Protein AF-A0A1B6MLM8-F1 (afdb_monomer)

Nearest PDB structures (foldseek):
  3aq0-assembly4_H  TM=8.963E-01  e=3.071E-05  Arabidopsis thaliana
  3aq0-assembly2_D  TM=8.899E-01  e=4.285E-05  Arabidopsis thaliana
  3aq0-assembly3_F  TM=8.901E-01  e=5.350E-05  Arabidopsis thaliana
  3apz-assembly2_B-3  TM=8.892E-01  e=5.656E-05  Arabidopsis thaliana
  3aq0-assembly1_A  TM=8.961E-01  e=7.062E-05  Arabidopsis thaliana

pLDDT: mean 89.51, std 13.47, range [43.91, 98.81]

Secondary structure (DSSP, 8-state):
-HHHHHHIIIIIHHHHHHHHHHHHHTT--HHHHHHHHHHHHHHHHHHHHHHHHHHHH--SSS--S-S-HHHHTT---HHHHHHTTT-TTHHHHHHTTT-STTHHHHHH-

InterPro domains:
  IPR000092 Polyprenyl synthetase-like [PF00348] (2-109)
  IPR008949 Isoprenoid synthase domain superfamily [G3DSA:1.10.600.10] (1-109)
  IPR008949 Isoprenoid synthase domain superfamily [SSF48576] (2-102)
  IPR033749 Polyprenyl synthetase, conserved site [PS00444] (43-55)

Solvent-accessible surface area (backbone atoms only — not comparable to full-atom values): 5962 Å² total; per-residue (Å²): 115,69,65,65,54,49,43,32,68,78,52,4,43,59,42,10,51,52,37,21,48,52,30,50,76,68,69,48,54,71,67,56,20,49,49,32,22,51,49,21,32,53,51,31,44,51,48,50,55,50,49,42,41,48,49,56,66,49,65,88,82,84,58,103,59,77,59,38,50,50,37,76,72,36,44,78,47,64,64,56,61,57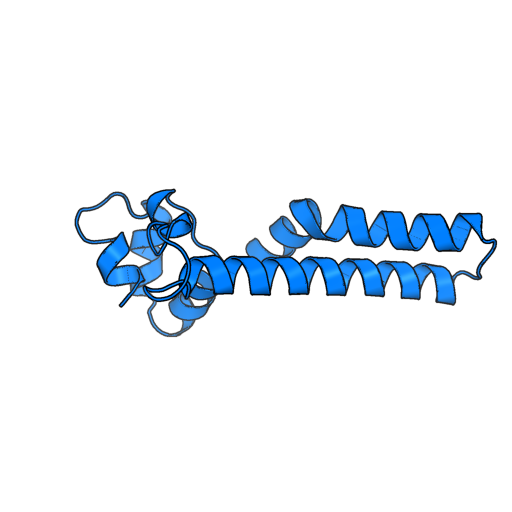,46,34,78,84,40,61,71,51,51,62,38,56,76,57,28,36,69,55,93,62,34,50,59,65,70,69,108

Sequence (109 aa):
AHYLDKTYKKTASLLANSSKAVAILGNADEETSESAFQYGRHLGLAFQLVDDLLDFVSSSDTMGKPTAADLKLGLATAPVLFATQDYPELNAMIVRRFQEQGDVERAFE

Organism: NCBI:txid36148

Mean predicted aligned error: 5.31 Å

Radius of gyration: 17.74 Å; Cα contacts (8 Å, |Δi|>4): 113; chains: 1; bounding box: 40×32×51 Å

Foldseek 3Di:
DVQLVCLQVVWQVVQLVVQLVVCVVVVHDPVNSNVSSVVSNVVSSVVQLVVLVCLAPVDDDDDPDDRNVCLVVLHDHDVLVVVCVVVVVLVVCSVVSVPDPCSSVVSSD

Structure (mmCIF, N/CA/C/O backbone):
data_AF-A0A1B6MLM8-F1
#
_entry.id   AF-A0A1B6MLM8-F1
#
loop_
_atom_site.group_PDB
_atom_site.id
_atom_site.type_symbol
_atom_site.label_atom_id
_atom_site.label_alt_id
_atom_site.label_comp_id
_atom_site.label_asym_id
_atom_site.label_entity_id
_atom_site.label_seq_id
_atom_site.pdbx_PDB_ins_code
_atom_site.Cartn_x
_atom_site.Cartn_y
_atom_site.Cartn_z
_atom_site.occupancy
_atom_site.B_iso_or_equiv
_atom_site.auth_seq_id
_atom_site.auth_comp_id
_atom_site.auth_asym_id
_atom_site.auth_atom_id
_atom_site.pdbx_PDB_model_num
ATOM 1 N N . ALA A 1 1 ? -6.633 8.886 -0.758 1.00 59.91 1 ALA A N 1
ATOM 2 C CA . ALA A 1 1 ? -5.394 9.213 -1.507 1.00 59.91 1 ALA A CA 1
ATOM 3 C C . ALA A 1 1 ? -4.109 8.922 -0.717 1.00 59.91 1 ALA A C 1
ATOM 5 O O . ALA A 1 1 ? -3.215 8.301 -1.274 1.00 59.91 1 ALA A O 1
ATOM 6 N N . HIS A 1 2 ? -4.004 9.313 0.563 1.00 84.62 2 HIS A N 1
ATOM 7 C CA . HIS A 1 2 ? -2.758 9.182 1.343 1.00 84.62 2 HIS A CA 1
ATOM 8 C C . HIS A 1 2 ? -2.230 7.739 1.496 1.00 84.62 2 HIS A C 1
ATOM 10 O O . HIS A 1 2 ? -1.028 7.522 1.380 1.00 84.62 2 HIS A O 1
ATOM 16 N N . TYR A 1 3 ? -3.112 6.752 1.697 1.00 90.38 3 TYR A N 1
ATOM 17 C CA . TYR A 1 3 ? -2.711 5.348 1.859 1.00 90.38 3 TYR A CA 1
ATOM 18 C C . TYR A 1 3 ? -1.969 4.799 0.631 1.00 90.38 3 TYR A C 1
ATOM 20 O O . TYR A 1 3 ? -0.827 4.378 0.762 1.00 90.38 3 TYR A O 1
ATOM 28 N N . LEU A 1 4 ? -2.555 4.885 -0.570 1.00 91.44 4 LEU A N 1
ATOM 29 C CA . LEU A 1 4 ? -1.924 4.357 -1.788 1.00 91.44 4 LEU A CA 1
ATOM 30 C C . LEU A 1 4 ? -0.603 5.063 -2.126 1.00 91.44 4 LEU A C 1
ATOM 32 O O . LEU A 1 4 ? 0.323 4.414 -2.604 1.00 91.44 4 LEU A O 1
ATOM 36 N N . ASP A 1 5 ? -0.487 6.367 -1.850 1.00 94.50 5 ASP A N 1
ATOM 37 C CA . ASP A 1 5 ? 0.772 7.103 -2.028 1.00 94.50 5 ASP A CA 1
ATOM 38 C C . ASP A 1 5 ? 1.857 6.621 -1.049 1.00 94.50 5 ASP A C 1
ATOM 40 O O . ASP A 1 5 ? 2.988 6.345 -1.456 1.00 94.50 5 ASP A O 1
ATOM 44 N N . LYS A 1 6 ? 1.506 6.439 0.231 1.00 94.19 6 LYS A N 1
ATOM 45 C CA . LYS A 1 6 ? 2.404 5.859 1.239 1.00 94.19 6 LYS A CA 1
ATOM 46 C C . LYS A 1 6 ? 2.813 4.435 0.860 1.00 94.19 6 LYS A C 1
ATOM 48 O O . LYS A 1 6 ? 4.000 4.123 0.914 1.00 94.19 6 LYS A O 1
ATOM 53 N N . THR A 1 7 ? 1.864 3.592 0.460 1.00 95.12 7 THR A N 1
ATOM 54 C CA . THR A 1 7 ? 2.103 2.202 0.049 1.00 95.12 7 THR A CA 1
ATOM 55 C C . THR A 1 7 ? 2.988 2.129 -1.189 1.00 95.12 7 THR A C 1
ATOM 57 O O . THR A 1 7 ? 3.923 1.329 -1.237 1.00 95.12 7 THR A O 1
ATOM 60 N N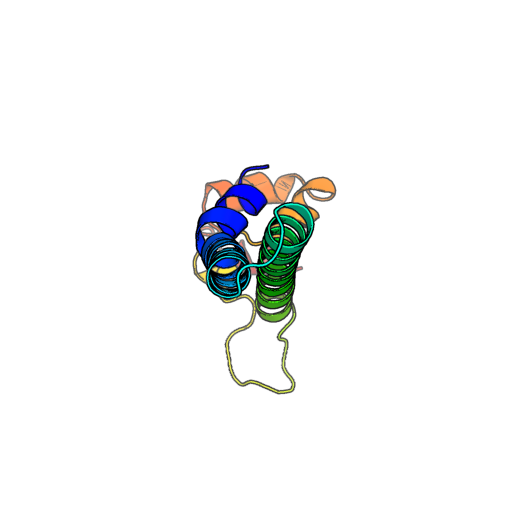 . TYR A 1 8 ? 2.779 3.019 -2.161 1.00 97.62 8 TYR A N 1
ATOM 61 C CA . TYR A 1 8 ? 3.688 3.141 -3.292 1.00 97.62 8 TYR A CA 1
ATOM 62 C C . TYR A 1 8 ? 5.098 3.499 -2.823 1.00 97.62 8 TYR A C 1
ATOM 64 O O . TYR A 1 8 ? 6.038 2.767 -3.104 1.00 97.62 8 TYR A O 1
ATOM 72 N N . LYS A 1 9 ? 5.263 4.586 -2.065 1.00 97.50 9 LYS A N 1
ATOM 73 C CA . LYS A 1 9 ? 6.591 5.059 -1.646 1.00 97.50 9 LYS A CA 1
ATOM 74 C C . LYS A 1 9 ? 7.334 4.045 -0.780 1.00 97.50 9 LYS A C 1
ATOM 76 O O . LYS A 1 9 ? 8.518 3.830 -1.015 1.00 97.50 9 LYS A O 1
ATOM 81 N N . LYS A 1 10 ? 6.654 3.435 0.193 1.00 96.69 10 LYS A N 1
ATOM 82 C CA . LYS A 1 10 ? 7.255 2.531 1.184 1.00 96.69 10 LYS A CA 1
ATOM 83 C C . LYS A 1 10 ? 7.498 1.120 0.638 1.00 96.69 10 LYS A C 1
ATOM 85 O O . LYS A 1 10 ? 8.499 0.518 1.008 1.00 96.69 10 LYS A O 1
ATOM 90 N N . THR A 1 11 ? 6.609 0.616 -0.219 1.00 96.38 11 THR A N 1
ATOM 91 C CA . THR A 1 11 ? 6.621 -0.790 -0.653 1.00 96.38 11 THR A CA 1
ATOM 92 C C . THR A 1 11 ? 6.825 -0.903 -2.163 1.00 96.38 11 THR A C 1
ATOM 94 O O . THR A 1 11 ? 7.839 -1.426 -2.619 1.00 96.38 11 THR A O 1
ATOM 97 N N . ALA A 1 12 ? 5.894 -0.387 -2.970 1.00 98.25 12 ALA A N 1
ATOM 98 C CA . ALA A 1 12 ? 5.880 -0.690 -4.404 1.00 98.25 12 ALA A CA 1
ATOM 99 C C . ALA A 1 12 ? 6.977 0.018 -5.220 1.00 98.25 12 ALA A C 1
ATOM 101 O O . ALA A 1 12 ? 7.340 -0.451 -6.297 1.00 98.25 12 ALA A O 1
ATOM 102 N N . SER A 1 13 ? 7.517 1.134 -4.727 1.00 98.50 13 SER A N 1
ATOM 103 C CA . SER A 1 13 ? 8.519 1.944 -5.424 1.00 98.50 13 SER A CA 1
ATOM 104 C C . SER A 1 13 ? 9.810 1.165 -5.661 1.00 98.50 13 SER A C 1
ATOM 106 O O . SER A 1 13 ? 10.381 1.266 -6.745 1.00 98.50 13 SER A O 1
ATOM 108 N N . LEU A 1 14 ? 10.241 0.347 -4.697 1.00 98.62 14 LEU A N 1
ATOM 109 C CA . LEU A 1 14 ? 11.424 -0.493 -4.844 1.00 98.62 14 LEU A CA 1
ATOM 110 C C . LEU A 1 14 ? 11.210 -1.517 -5.963 1.00 98.62 14 LEU A C 1
ATOM 112 O O . LEU A 1 14 ? 12.018 -1.586 -6.881 1.00 98.62 14 LEU A O 1
ATOM 116 N N . LEU A 1 15 ? 10.086 -2.241 -5.948 1.00 98.56 15 LEU A N 1
ATOM 117 C CA . LEU A 1 15 ? 9.767 -3.244 -6.968 1.00 98.56 15 LEU A CA 1
ATOM 118 C C . LEU A 1 15 ? 9.649 -2.616 -8.364 1.00 98.56 15 LEU A C 1
ATOM 120 O O . LEU A 1 15 ? 10.188 -3.157 -9.330 1.00 98.56 15 LEU A O 1
ATOM 124 N N . ALA A 1 16 ? 8.974 -1.469 -8.468 1.00 98.75 16 ALA A N 1
ATOM 125 C CA . ALA A 1 16 ? 8.805 -0.733 -9.717 1.00 98.75 16 ALA A CA 1
ATOM 126 C C . ALA A 1 16 ? 10.155 -0.295 -10.303 1.00 98.75 16 ALA A C 1
ATOM 128 O O . ALA A 1 16 ? 10.466 -0.587 -11.459 1.00 98.75 16 ALA A O 1
ATOM 129 N N . ASN A 1 17 ? 10.993 0.359 -9.493 1.00 98.75 17 ASN A N 1
ATOM 130 C CA . ASN A 1 17 ? 12.284 0.867 -9.951 1.00 98.75 17 ASN A CA 1
ATOM 131 C C . ASN A 1 17 ? 13.291 -0.258 -10.216 1.00 98.75 17 ASN A C 1
ATOM 133 O O . ASN A 1 17 ? 14.026 -0.173 -11.194 1.00 98.75 17 ASN A O 1
ATOM 137 N N . SER A 1 18 ? 13.306 -1.329 -9.417 1.00 98.75 18 SER A N 1
ATOM 138 C CA . SER A 1 18 ? 14.150 -2.501 -9.681 1.00 98.75 18 SER A CA 1
ATOM 139 C C . SER A 1 18 ? 13.762 -3.197 -10.986 1.00 98.75 18 SER A C 1
ATOM 141 O O . SER A 1 18 ? 14.641 -3.515 -11.784 1.00 98.75 18 SER A O 1
ATOM 143 N N . SER A 1 19 ? 12.462 -3.373 -11.247 1.00 98.62 19 SER A N 1
ATOM 144 C CA . SER A 1 19 ? 11.977 -3.974 -12.499 1.00 98.62 19 SER A CA 1
ATOM 145 C C . SER A 1 19 ? 12.368 -3.122 -13.713 1.00 98.62 19 SER A C 1
ATOM 147 O O . SER A 1 19 ? 12.889 -3.649 -14.695 1.00 98.62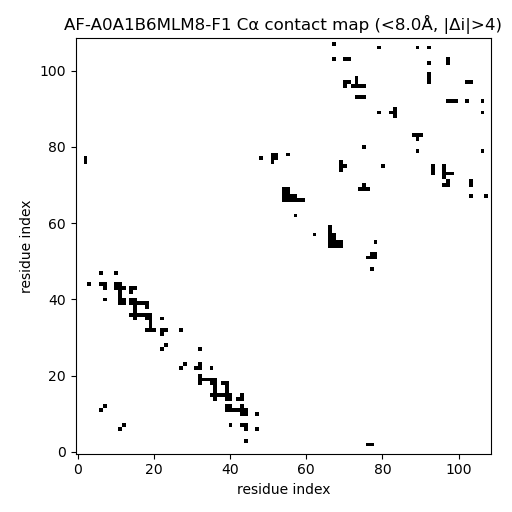 19 SER A O 1
ATOM 149 N N . LYS A 1 20 ? 12.213 -1.793 -13.614 1.00 98.81 20 LYS A N 1
ATOM 150 C CA . LYS A 1 20 ? 12.662 -0.845 -14.647 1.00 98.81 20 LYS A CA 1
ATOM 151 C C . LYS A 1 20 ? 14.177 -0.883 -14.852 1.00 98.81 20 LYS A C 1
ATOM 153 O O . LYS A 1 20 ? 14.642 -0.906 -15.986 1.00 98.81 20 LYS A O 1
ATOM 158 N N . ALA A 1 21 ? 14.953 -0.911 -13.768 1.00 98.75 21 ALA A N 1
ATOM 159 C CA . ALA A 1 21 ? 16.413 -0.930 -13.825 1.00 98.75 21 ALA A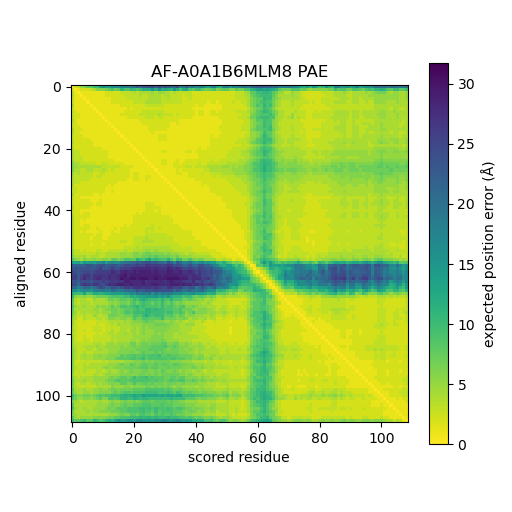 CA 1
ATOM 160 C C . ALA A 1 21 ? 16.941 -2.178 -14.544 1.00 98.75 21 ALA A C 1
ATOM 162 O O . ALA A 1 21 ? 17.859 -2.069 -15.352 1.00 98.75 21 ALA A O 1
ATOM 163 N N . VAL A 1 22 ? 16.339 -3.348 -14.304 1.00 98.56 22 VAL A N 1
ATOM 164 C CA . VAL A 1 22 ? 16.700 -4.588 -15.008 1.00 98.56 22 VAL A CA 1
ATOM 165 C C . VAL A 1 22 ? 16.402 -4.486 -16.505 1.00 98.56 22 VAL A C 1
ATOM 167 O O . VAL A 1 22 ? 17.248 -4.872 -17.307 1.00 98.56 22 VAL A O 1
ATOM 170 N N . ALA A 1 23 ? 15.252 -3.924 -16.894 1.00 98.56 23 ALA A N 1
ATOM 171 C CA . ALA A 1 23 ? 14.918 -3.713 -18.305 1.00 98.56 23 ALA A CA 1
ATOM 172 C C . ALA A 1 23 ? 15.925 -2.777 -19.002 1.00 98.56 23 ALA A C 1
ATOM 174 O O . ALA A 1 23 ? 16.435 -3.107 -20.073 1.00 98.56 23 ALA A O 1
ATOM 175 N N . ILE A 1 24 ? 16.292 -1.669 -18.347 1.00 98.62 24 ILE A N 1
ATOM 176 C CA . ILE A 1 24 ? 17.297 -0.720 -18.851 1.00 98.62 24 ILE A CA 1
ATOM 177 C C . ILE A 1 24 ? 18.668 -1.394 -18.999 1.00 98.62 24 ILE A C 1
ATOM 179 O O . ILE A 1 24 ? 19.304 -1.272 -20.042 1.00 98.62 24 ILE A O 1
ATOM 183 N N . LEU A 1 25 ? 19.126 -2.139 -17.986 1.00 98.62 25 LEU A N 1
ATOM 184 C CA . LEU A 1 25 ? 20.404 -2.866 -18.041 1.00 98.62 25 LEU A CA 1
ATOM 185 C C . LEU A 1 25 ? 20.412 -3.970 -19.110 1.00 98.62 25 LEU A C 1
ATOM 187 O O . LEU A 1 25 ? 21.473 -4.315 -19.627 1.00 98.62 25 LEU A O 1
ATOM 191 N N . GLY A 1 26 ? 19.239 -4.500 -19.457 1.00 98.38 26 GLY A N 1
ATOM 192 C CA . GLY A 1 26 ? 19.034 -5.432 -20.563 1.00 98.38 26 GLY A CA 1
ATOM 193 C C . GLY A 1 26 ? 18.969 -4.781 -21.947 1.00 98.38 26 GLY A C 1
ATOM 194 O O . GLY A 1 26 ? 18.754 -5.499 -22.920 1.00 98.38 26 GLY A O 1
ATOM 195 N N . ASN A 1 27 ? 19.153 -3.459 -22.055 1.00 98.25 27 ASN A N 1
ATOM 196 C CA . ASN A 1 27 ? 18.976 -2.674 -23.284 1.00 98.25 27 ASN A CA 1
ATOM 197 C C . ASN A 1 27 ? 17.574 -2.810 -23.910 1.00 98.25 27 ASN A C 1
ATOM 199 O O . ASN A 1 27 ? 17.436 -2.789 -25.134 1.00 98.25 27 ASN A O 1
ATOM 203 N N . ALA A 1 28 ? 16.536 -2.971 -23.085 1.00 98.50 28 ALA A N 1
ATOM 204 C CA . ALA A 1 28 ? 15.159 -2.911 -23.557 1.00 98.50 28 ALA A CA 1
ATOM 205 C C . ALA A 1 28 ? 14.797 -1.487 -24.016 1.00 98.50 28 ALA A C 1
ATOM 207 O O . ALA A 1 28 ? 15.402 -0.504 -23.578 1.00 98.50 28 ALA A O 1
ATOM 208 N N . ASP A 1 29 ? 13.789 -1.367 -24.879 1.00 98.56 29 ASP A N 1
ATOM 209 C CA . ASP A 1 29 ? 13.262 -0.065 -25.281 1.00 98.56 29 ASP A CA 1
ATOM 210 C C . ASP A 1 29 ? 12.513 0.642 -24.133 1.00 98.56 29 ASP A C 1
ATOM 212 O O . ASP A 1 29 ? 12.303 0.101 -23.037 1.00 98.56 29 ASP A O 1
ATOM 216 N N . GLU A 1 30 ? 12.149 1.904 -24.367 1.00 98.19 30 GLU A N 1
ATOM 217 C CA . GLU A 1 30 ? 11.460 2.734 -23.377 1.00 98.19 30 GLU A CA 1
ATOM 218 C C . GLU A 1 30 ? 10.087 2.160 -23.005 1.00 98.19 30 GLU 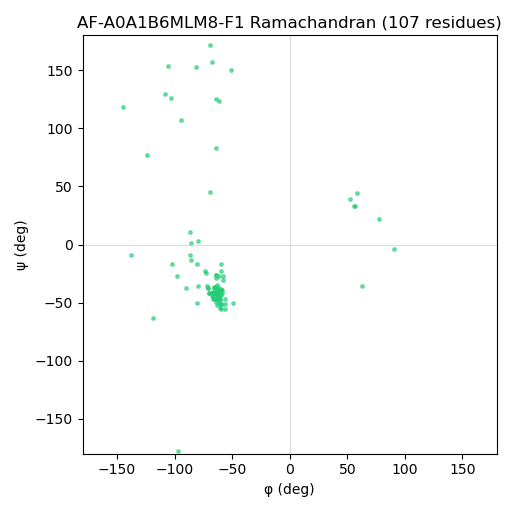A C 1
ATOM 220 O O . GLU A 1 30 ? 9.732 2.139 -21.825 1.00 98.19 30 GLU A O 1
ATOM 225 N N . GLU A 1 31 ? 9.350 1.632 -23.984 1.00 98.62 31 GLU A N 1
ATOM 226 C CA . GLU A 1 31 ? 8.030 1.030 -23.778 1.00 98.62 31 GLU A CA 1
ATOM 227 C C . GLU A 1 31 ? 8.107 -0.206 -22.871 1.00 98.62 31 GLU A C 1
ATOM 229 O O . GLU A 1 31 ? 7.347 -0.330 -21.904 1.00 98.62 31 GLU A O 1
ATOM 234 N N . THR A 1 32 ? 9.066 -1.097 -23.121 1.00 98.56 32 THR A N 1
ATOM 235 C CA . THR A 1 32 ? 9.299 -2.293 -22.305 1.00 98.56 32 THR A CA 1
ATOM 236 C C . THR A 1 32 ? 9.780 -1.911 -20.909 1.00 98.56 32 THR A C 1
ATOM 238 O O . THR A 1 32 ? 9.320 -2.473 -19.913 1.00 98.56 32 THR A O 1
ATOM 241 N N . SER A 1 33 ? 10.675 -0.927 -20.808 1.00 98.69 33 SER A N 1
ATOM 242 C CA . SER A 1 33 ? 11.181 -0.440 -19.522 1.00 98.69 33 SER A CA 1
ATOM 243 C C . SER A 1 33 ? 10.070 0.169 -18.666 1.00 98.69 33 SER A C 1
ATOM 245 O O . SER A 1 33 ? 10.001 -0.077 -17.459 1.00 98.69 33 SER A O 1
ATOM 247 N N . GLU A 1 34 ? 9.166 0.936 -19.273 1.00 98.69 34 GLU A N 1
ATOM 248 C CA . GLU A 1 34 ? 8.007 1.490 -18.578 1.00 98.69 34 GLU A CA 1
ATOM 249 C C . GLU A 1 34 ? 6.978 0.410 -18.226 1.00 98.69 34 GLU A C 1
ATOM 251 O O . GLU A 1 34 ? 6.442 0.406 -17.118 1.00 98.69 34 GLU A O 1
ATOM 256 N N . SER A 1 35 ? 6.771 -0.577 -19.095 1.00 98.75 35 SER A N 1
ATOM 257 C CA . SER A 1 35 ? 5.929 -1.737 -18.785 1.00 98.75 35 SER A CA 1
ATOM 258 C C . SER A 1 35 ? 6.464 -2.520 -17.580 1.00 98.75 35 SER A C 1
ATOM 260 O O . SER A 1 35 ? 5.696 -2.886 -16.689 1.00 98.75 35 SER A O 1
ATOM 262 N N . ALA A 1 36 ? 7.785 -2.709 -17.486 1.00 98.75 36 ALA A N 1
ATOM 263 C CA . ALA A 1 36 ? 8.430 -3.338 -16.333 1.00 98.75 36 ALA A CA 1
ATOM 264 C C . ALA A 1 36 ? 8.243 -2.515 -15.046 1.00 98.75 36 ALA A C 1
ATOM 266 O O . ALA A 1 36 ? 7.974 -3.074 -13.979 1.00 98.75 36 ALA A O 1
ATOM 267 N N . PHE A 1 37 ? 8.326 -1.185 -15.138 1.00 98.81 37 PHE A N 1
ATOM 268 C CA . PHE A 1 37 ? 8.019 -0.295 -14.020 1.00 98.81 37 PHE A CA 1
ATOM 269 C C . PHE A 1 37 ? 6.575 -0.454 -13.538 1.00 98.81 37 PHE A C 1
ATOM 271 O O . PHE A 1 37 ? 6.344 -0.653 -12.342 1.00 98.81 37 PHE A O 1
ATOM 278 N N . GLN A 1 38 ? 5.606 -0.393 -14.458 1.00 98.75 38 GLN A N 1
ATOM 279 C CA . GLN A 1 38 ? 4.190 -0.527 -14.116 1.00 98.75 38 GLN A CA 1
ATOM 280 C C . GLN A 1 38 ? 3.893 -1.911 -13.538 1.00 98.75 38 GLN A C 1
ATOM 282 O O . GLN A 1 38 ? 3.171 -2.002 -12.547 1.00 98.75 38 GLN A O 1
ATOM 287 N N . TYR A 1 39 ? 4.512 -2.971 -14.065 1.00 98.69 39 TYR A N 1
ATOM 288 C CA . TYR A 1 39 ? 4.422 -4.309 -13.486 1.00 98.69 39 TYR A CA 1
ATOM 289 C C . TYR A 1 39 ? 4.866 -4.321 -12.017 1.00 98.69 39 TYR A C 1
ATOM 291 O O . TYR A 1 39 ? 4.082 -4.690 -11.142 1.00 98.69 39 TYR A O 1
ATOM 299 N N . GLY A 1 40 ? 6.085 -3.853 -11.719 1.00 98.62 40 GLY A N 1
ATOM 300 C CA . GLY A 1 40 ? 6.598 -3.830 -10.346 1.00 98.62 40 GLY A CA 1
ATOM 301 C C . GLY A 1 40 ? 5.764 -2.943 -9.414 1.00 98.62 40 GLY A C 1
ATOM 302 O O . GLY A 1 40 ? 5.517 -3.305 -8.262 1.00 98.62 40 GLY A O 1
ATOM 303 N N . ARG A 1 41 ? 5.260 -1.813 -9.925 1.00 98.62 41 ARG A N 1
ATOM 304 C CA . ARG A 1 41 ? 4.361 -0.910 -9.196 1.00 98.62 41 ARG A CA 1
ATOM 305 C C . ARG A 1 41 ? 3.046 -1.594 -8.837 1.00 98.62 41 ARG A C 1
ATOM 307 O O . ARG A 1 41 ? 2.643 -1.558 -7.677 1.00 98.62 41 ARG A O 1
ATOM 314 N N . HIS A 1 42 ? 2.365 -2.194 -9.810 1.00 98.44 42 HIS A N 1
ATOM 315 C CA . HIS A 1 42 ? 1.081 -2.850 -9.580 1.00 98.44 42 HIS A CA 1
ATOM 316 C C . HIS A 1 42 ? 1.229 -4.077 -8.687 1.00 98.44 42 HIS A C 1
ATOM 318 O O . HIS A 1 42 ? 0.434 -4.240 -7.764 1.00 98.44 42 HIS A O 1
ATOM 324 N N . LEU A 1 43 ? 2.280 -4.874 -8.893 1.00 98.38 43 LEU A N 1
ATOM 325 C CA . LEU A 1 43 ? 2.580 -6.022 -8.046 1.00 98.38 43 LEU A CA 1
ATOM 326 C C . LEU A 1 43 ? 2.815 -5.603 -6.591 1.00 98.38 43 LEU A C 1
ATOM 328 O O . LEU A 1 43 ? 2.215 -6.179 -5.691 1.00 98.38 43 LEU A O 1
ATOM 332 N N . GLY A 1 44 ? 3.636 -4.577 -6.346 1.00 98.06 44 GLY A N 1
ATOM 333 C CA . GLY A 1 44 ? 3.915 -4.110 -4.986 1.00 98.06 44 GLY A CA 1
ATOM 334 C C . GLY A 1 44 ? 2.698 -3.503 -4.281 1.00 98.06 44 GLY A C 1
ATOM 335 O O . GLY A 1 44 ? 2.519 -3.704 -3.082 1.00 98.06 44 GLY A O 1
ATOM 336 N N . LEU A 1 45 ? 1.838 -2.786 -5.015 1.00 97.50 45 LEU A N 1
ATOM 337 C CA . LEU A 1 45 ? 0.579 -2.270 -4.469 1.00 97.50 45 LEU A CA 1
ATOM 338 C C . LEU A 1 45 ? -0.391 -3.408 -4.129 1.00 97.50 45 LEU A C 1
ATOM 340 O O . LEU A 1 45 ? -0.954 -3.417 -3.038 1.00 97.50 45 LEU A O 1
ATOM 344 N N . ALA A 1 46 ? -0.570 -4.364 -5.044 1.00 97.19 46 ALA A N 1
ATOM 345 C CA . ALA A 1 46 ? -1.434 -5.522 -4.831 1.00 97.19 46 ALA A CA 1
ATOM 346 C C . ALA A 1 46 ? -0.942 -6.379 -3.658 1.00 97.19 46 ALA A C 1
ATOM 348 O O . ALA A 1 46 ? -1.745 -6.780 -2.823 1.00 97.19 46 ALA A O 1
ATOM 349 N N . PHE A 1 47 ? 0.372 -6.592 -3.556 1.00 96.25 47 PHE A N 1
ATOM 350 C CA . PHE A 1 47 ? 0.987 -7.317 -2.449 1.00 96.25 47 PHE A CA 1
ATOM 351 C C . PHE A 1 47 ? 0.636 -6.691 -1.096 1.00 96.25 47 PHE A C 1
ATOM 353 O O . PHE A 1 47 ? 0.135 -7.397 -0.231 1.00 96.25 47 PHE A O 1
ATOM 360 N N . GLN A 1 48 ? 0.818 -5.375 -0.928 1.00 95.88 48 GLN A N 1
ATOM 361 C CA . GLN A 1 48 ? 0.491 -4.724 0.346 1.00 95.88 48 GLN A CA 1
ATOM 362 C C . GLN A 1 48 ? -1.010 -4.763 0.658 1.00 95.88 48 GLN A C 1
ATOM 364 O O . GLN A 1 48 ? -1.385 -4.933 1.807 1.00 95.88 48 GLN A O 1
ATOM 369 N N . LEU A 1 49 ? -1.881 -4.624 -0.347 1.00 94.12 49 LEU A N 1
ATOM 370 C CA . LEU A 1 49 ? -3.326 -4.735 -0.126 1.00 94.12 49 LEU A CA 1
ATOM 371 C C . LEU A 1 49 ? -3.724 -6.130 0.371 1.00 94.12 49 LEU A C 1
ATOM 373 O O . LEU A 1 49 ? -4.594 -6.247 1.228 1.00 94.12 49 LEU A O 1
ATOM 377 N N . VAL A 1 50 ? -3.095 -7.179 -0.168 1.00 93.12 50 VAL A N 1
ATOM 378 C CA . VAL A 1 50 ? -3.315 -8.559 0.282 1.00 93.12 50 VAL A CA 1
ATOM 379 C C . VAL A 1 50 ? -2.730 -8.780 1.676 1.00 93.12 50 VAL A C 1
ATOM 381 O O . VAL A 1 50 ? -3.390 -9.406 2.493 1.00 93.12 50 VAL A O 1
ATOM 384 N N . ASP A 1 51 ? -1.542 -8.251 1.964 1.00 91.19 51 ASP A N 1
ATOM 385 C CA . ASP A 1 51 ? -0.895 -8.305 3.285 1.00 91.19 51 ASP A CA 1
ATOM 386 C C . ASP A 1 51 ? -1.777 -7.655 4.365 1.00 91.19 51 ASP A C 1
ATOM 388 O O . ASP A 1 51 ? -2.148 -8.310 5.335 1.00 91.19 51 ASP A O 1
ATOM 392 N N . ASP A 1 52 ? -2.249 -6.429 4.116 1.00 91.56 52 ASP A N 1
ATOM 393 C CA . ASP A 1 52 ? -3.186 -5.713 4.990 1.00 91.56 52 ASP A CA 1
ATOM 394 C C . ASP A 1 52 ? -4.500 -6.492 5.191 1.00 91.56 52 ASP A C 1
ATOM 396 O O . ASP A 1 52 ? -5.070 -6.503 6.284 1.00 91.56 52 ASP A O 1
ATOM 400 N N . LEU A 1 53 ? -5.012 -7.135 4.132 1.00 88.75 53 LEU A N 1
ATOM 401 C CA . LEU A 1 53 ? -6.206 -7.972 4.226 1.00 88.75 53 LEU A CA 1
ATOM 402 C C . LEU A 1 53 ? -5.941 -9.200 5.096 1.00 88.75 53 LEU A C 1
ATOM 404 O O . LEU A 1 53 ? -6.760 -9.500 5.956 1.00 88.75 53 LEU A O 1
ATOM 408 N N . LEU A 1 54 ? -4.828 -9.904 4.884 1.00 87.38 54 LEU A N 1
ATOM 409 C CA . LEU A 1 54 ? -4.456 -11.095 5.649 1.00 87.38 54 LEU A CA 1
ATOM 410 C C . LEU A 1 54 ? -4.234 -10.766 7.128 1.00 87.38 54 LEU A C 1
ATOM 412 O O . LEU A 1 54 ? -4.704 -11.515 7.984 1.00 87.38 54 LEU A O 1
ATOM 416 N N . ASP A 1 55 ? -3.612 -9.634 7.445 1.00 84.81 55 ASP A N 1
ATOM 417 C CA . ASP A 1 55 ? -3.452 -9.163 8.825 1.00 84.81 55 ASP A CA 1
ATOM 418 C C . ASP A 1 55 ? -4.798 -8.835 9.493 1.00 84.81 55 ASP A C 1
ATOM 420 O O . ASP A 1 55 ? -4.954 -9.011 10.707 1.00 84.81 55 ASP A O 1
ATOM 424 N N . PHE A 1 56 ? -5.800 -8.432 8.707 1.00 83.56 56 PHE A N 1
ATOM 425 C CA . PHE A 1 56 ? -7.157 -8.196 9.192 1.00 83.56 56 PHE A CA 1
ATOM 426 C C . PHE A 1 56 ? -7.967 -9.493 9.344 1.00 83.56 56 PHE A C 1
ATOM 428 O O . PHE A 1 56 ? -8.541 -9.735 10.401 1.00 83.56 56 PHE A O 1
ATOM 435 N N . VAL A 1 57 ? -8.008 -10.356 8.321 1.00 78.88 57 VAL A N 1
ATOM 436 C CA . VAL A 1 57 ? -8.883 -11.547 8.298 1.00 78.88 57 VAL A CA 1
ATOM 437 C C . VAL A 1 57 ? -8.285 -12.781 8.960 1.00 78.88 57 VAL A C 1
ATOM 439 O O . VAL A 1 57 ? -9.003 -13.772 9.111 1.00 78.88 57 VAL A O 1
ATOM 442 N N . SER A 1 58 ? -6.998 -12.768 9.325 1.00 63.03 58 SER A N 1
ATOM 443 C CA . SER A 1 58 ? -6.321 -13.916 9.942 1.00 63.03 58 SER A CA 1
ATOM 444 C C . SER A 1 58 ? -6.922 -14.253 11.309 1.00 63.03 58 SER A C 1
ATOM 446 O O . SER A 1 58 ? -6.430 -13.868 12.363 1.00 63.03 58 SER A O 1
ATOM 448 N N . SER A 1 59 ? -8.012 -15.015 11.272 1.00 51.44 59 SER A N 1
ATOM 449 C CA . SER A 1 59 ? -8.761 -15.524 12.406 1.00 51.44 59 SER A CA 1
ATOM 450 C C . SER A 1 59 ? -8.551 -17.035 12.552 1.00 51.44 59 SER A C 1
ATOM 452 O O . SER A 1 59 ? -8.651 -17.823 11.612 1.00 51.44 59 SER A O 1
ATOM 454 N N . SER A 1 60 ? -8.197 -17.389 13.786 1.00 51.31 60 SER A N 1
ATOM 455 C CA . SER A 1 60 ? -8.432 -18.641 14.518 1.00 51.31 60 SER A CA 1
ATOM 456 C C . SER A 1 60 ? -7.871 -19.993 14.05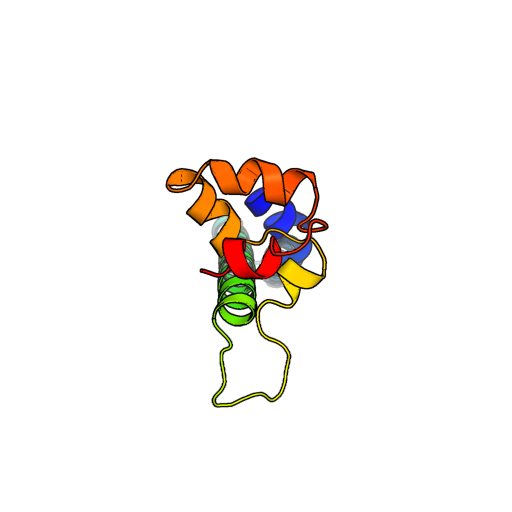4 1.00 51.31 60 SER A C 1
ATOM 458 O O . SER A 1 60 ? -7.483 -20.742 14.946 1.00 51.31 60 SER A O 1
ATOM 460 N N . ASP A 1 61 ? -7.752 -20.336 12.767 1.00 49.88 61 ASP A N 1
ATOM 461 C CA . ASP A 1 61 ? -7.547 -21.765 12.413 1.00 49.88 61 ASP A CA 1
ATOM 462 C C . ASP A 1 61 ? -6.114 -22.193 12.051 1.00 49.88 61 ASP A C 1
ATOM 464 O O . ASP A 1 61 ? -5.806 -23.384 12.106 1.00 49.88 61 ASP A O 1
ATOM 468 N N . THR A 1 62 ? -5.195 -21.272 11.729 1.00 49.03 62 THR A N 1
ATOM 469 C CA . THR A 1 62 ? -3.886 -21.690 11.163 1.00 49.03 62 THR A CA 1
ATOM 470 C C . THR A 1 62 ? -2.639 -20.971 11.673 1.00 49.03 62 THR A C 1
ATOM 472 O O . THR A 1 62 ? -1.529 -21.426 11.406 1.00 49.03 62 THR A O 1
ATOM 475 N N . MET A 1 63 ? -2.761 -19.891 12.445 1.00 45.31 63 MET A N 1
ATOM 476 C CA . MET A 1 63 ? -1.604 -19.212 13.034 1.00 45.31 63 MET A CA 1
ATOM 477 C C . MET A 1 63 ? -1.968 -18.677 14.414 1.00 45.31 63 MET A C 1
ATOM 479 O O . MET A 1 6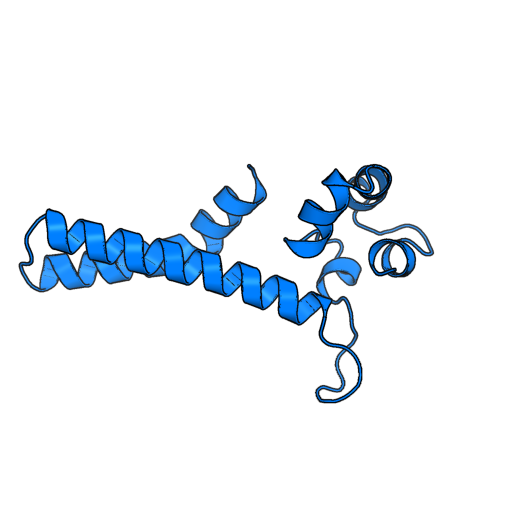3 ? -2.840 -17.828 14.533 1.00 45.31 63 MET A O 1
ATOM 483 N N . GLY A 1 64 ? -1.288 -19.144 15.463 1.00 43.91 64 GLY A N 1
ATOM 484 C CA . GLY A 1 64 ? -1.473 -18.698 16.851 1.00 43.91 64 GLY A CA 1
ATOM 485 C C . GLY A 1 64 ? -0.995 -17.265 17.131 1.00 43.91 64 GLY A C 1
ATOM 486 O O . GLY A 1 64 ? -0.291 -17.040 18.112 1.00 43.91 64 GLY A O 1
ATOM 487 N N . LYS A 1 65 ? -1.323 -16.304 16.259 1.00 46.25 65 LYS A N 1
ATOM 488 C CA . LYS A 1 65 ? -1.037 -14.875 16.424 1.00 46.25 65 LYS A CA 1
ATOM 489 C C . LYS A 1 65 ? -2.315 -14.104 16.778 1.00 46.25 65 LYS A C 1
ATOM 491 O O . LYS A 1 65 ? -3.407 -14.538 16.422 1.00 46.25 65 LYS A O 1
ATOM 496 N N . PRO A 1 66 ? -2.200 -12.959 17.471 1.00 54.25 66 PRO A N 1
ATOM 497 C CA . PRO A 1 66 ? -3.350 -12.117 17.765 1.00 54.25 66 PRO A CA 1
ATOM 498 C C . PRO A 1 66 ? -3.940 -11.561 16.462 1.00 54.25 66 PRO A C 1
ATOM 500 O O . PRO A 1 66 ? -3.227 -10.895 15.715 1.00 54.25 66 PRO A O 1
ATOM 503 N N . THR A 1 67 ? -5.236 -11.777 16.239 1.00 65.31 67 THR A N 1
ATOM 504 C CA . THR A 1 67 ? -6.049 -11.080 15.227 1.00 65.31 67 THR A CA 1
ATOM 505 C C . THR A 1 67 ? -5.891 -9.562 15.341 1.00 65.31 67 THR A C 1
ATOM 507 O O . THR A 1 67 ? -5.679 -9.044 16.450 1.00 65.31 67 THR A O 1
ATOM 510 N N . ALA A 1 68 ? -6.033 -8.854 14.215 1.00 72.25 68 ALA A N 1
ATOM 511 C CA . ALA A 1 68 ? -6.059 -7.392 14.162 1.00 72.25 68 ALA A CA 1
ATOM 512 C C . ALA A 1 68 ? -4.793 -6.725 14.743 1.00 72.25 68 ALA A C 1
ATOM 514 O O . ALA A 1 68 ? -4.866 -5.772 15.525 1.00 72.25 68 ALA A O 1
ATOM 515 N N . ALA A 1 69 ? -3.615 -7.248 14.390 1.00 81.06 69 ALA A N 1
ATOM 516 C CA . ALA A 1 69 ? -2.335 -6.739 14.882 1.00 81.06 69 ALA A CA 1
ATOM 517 C C . ALA A 1 69 ? -2.125 -5.254 14.536 1.00 81.06 69 ALA A C 1
ATOM 519 O O . ALA A 1 69 ? -1.720 -4.479 15.403 1.00 81.06 69 ALA A O 1
ATOM 520 N N . ASP A 1 70 ? -2.476 -4.841 13.317 1.00 87.88 70 ASP A N 1
ATOM 521 C CA . ASP A 1 70 ? -2.388 -3.442 12.887 1.00 87.88 70 ASP A CA 1
ATOM 522 C C . ASP A 1 70 ? -3.264 -2.510 13.724 1.00 87.88 70 ASP A C 1
ATOM 524 O O . ASP A 1 70 ? -2.785 -1.477 14.197 1.00 87.88 70 ASP A O 1
ATOM 528 N N . LEU A 1 71 ? -4.516 -2.899 13.988 1.00 87.50 71 LEU A N 1
ATOM 529 C CA . LEU A 1 71 ? -5.420 -2.119 14.835 1.00 87.50 71 LEU A CA 1
ATOM 530 C C . LEU A 1 71 ? -4.848 -1.949 16.247 1.00 87.50 71 LEU A C 1
ATOM 532 O O . LEU A 1 71 ? -4.828 -0.837 16.772 1.00 87.50 71 LEU A O 1
ATOM 536 N N . LYS A 1 72 ? -4.287 -3.016 16.831 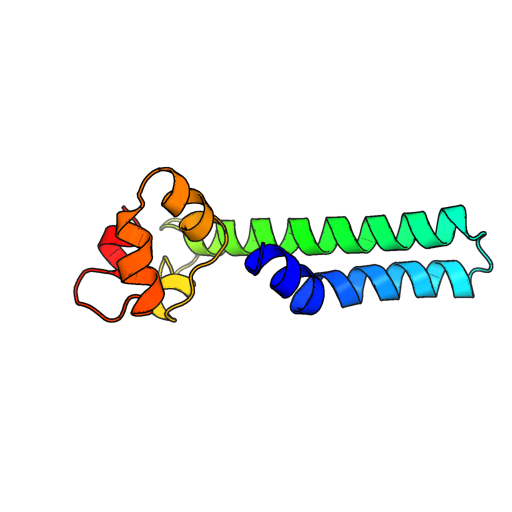1.00 86.19 72 LYS A N 1
ATOM 537 C CA . LYS A 1 72 ? -3.617 -2.975 18.148 1.00 86.19 72 LYS A CA 1
ATOM 538 C C . LYS A 1 72 ? -2.371 -2.086 18.167 1.00 86.19 72 LYS A C 1
ATOM 540 O O . LYS A 1 72 ? -2.006 -1.569 19.220 1.00 86.19 72 LYS A O 1
ATOM 545 N N . LEU A 1 73 ? -1.719 -1.897 17.021 1.00 88.06 73 LEU A N 1
ATOM 546 C CA . LEU A 1 73 ? -0.599 -0.968 16.843 1.00 88.06 73 LEU A CA 1
A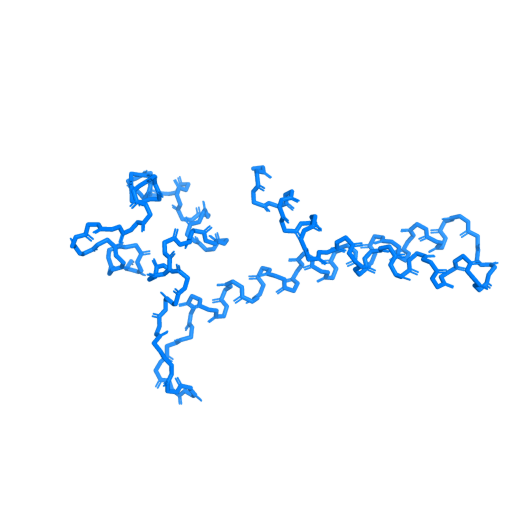TOM 547 C C . LEU A 1 73 ? -1.055 0.465 16.515 1.00 88.06 73 LEU A C 1
ATOM 549 O O . LEU A 1 73 ? -0.217 1.352 16.324 1.00 88.06 73 LEU A O 1
ATOM 553 N N . GLY A 1 74 ? -2.365 0.713 16.459 1.00 88.69 74 GLY A N 1
ATOM 554 C CA . GLY A 1 74 ? -2.933 2.016 16.141 1.00 88.69 74 GLY A CA 1
ATOM 555 C C . GLY A 1 74 ? -2.892 2.356 14.650 1.00 88.69 74 GLY A C 1
ATOM 556 O O . GLY A 1 74 ? -2.883 3.535 14.285 1.00 88.69 74 GLY A O 1
ATOM 557 N N . LEU A 1 75 ? -2.795 1.344 13.784 1.00 89.25 75 LEU A N 1
ATOM 558 C CA . LEU A 1 75 ? -2.672 1.491 12.340 1.00 89.25 75 LEU A CA 1
ATOM 559 C C . LEU A 1 75 ? -4.006 1.191 11.655 1.00 89.25 75 LEU A C 1
ATOM 561 O O . LEU A 1 75 ? -4.586 0.124 11.815 1.00 89.25 75 LEU A O 1
ATOM 565 N N . ALA A 1 76 ? -4.465 2.141 10.843 1.00 91.31 76 ALA A N 1
ATOM 566 C CA . ALA A 1 76 ? -5.571 1.936 9.917 1.00 91.31 76 ALA A CA 1
ATOM 567 C C . ALA A 1 76 ? -5.011 1.558 8.540 1.00 91.31 76 ALA A C 1
ATOM 569 O O . ALA A 1 76 ? -4.424 2.397 7.846 1.00 91.31 76 ALA A O 1
ATOM 570 N N . THR A 1 77 ? -5.160 0.288 8.176 1.00 92.44 77 THR A N 1
ATOM 571 C CA . THR A 1 77 ? -4.764 -0.281 6.882 1.00 92.44 77 THR A CA 1
ATOM 572 C C . THR A 1 77 ? -5.947 -0.357 5.920 1.00 92.44 77 THR A C 1
ATOM 574 O O . THR A 1 77 ? -7.031 0.151 6.224 1.00 92.44 77 THR A O 1
ATOM 577 N N . ALA A 1 78 ? -5.738 -0.908 4.719 1.00 92.31 78 ALA A N 1
ATOM 578 C CA . ALA A 1 78 ? -6.732 -0.853 3.648 1.00 92.31 78 ALA A CA 1
ATOM 579 C C . ALA A 1 78 ? -8.156 -1.267 4.077 1.00 92.31 78 ALA A C 1
ATOM 581 O O . ALA A 1 78 ? -9.056 -0.459 3.840 1.00 92.31 78 ALA A O 1
ATOM 582 N N . PRO A 1 79 ? -8.396 -2.417 4.745 1.00 91.69 79 PRO A N 1
ATOM 583 C CA . PRO A 1 79 ? -9.755 -2.844 5.096 1.00 91.69 79 PRO A CA 1
ATOM 584 C C . PRO A 1 79 ? -10.514 -1.796 5.920 1.00 91.69 79 PRO A C 1
ATOM 586 O O . PRO A 1 79 ? -11.622 -1.402 5.567 1.00 91.69 79 PRO A O 1
ATOM 589 N N . VAL A 1 80 ? -9.863 -1.256 6.950 1.00 92.56 80 VAL A N 1
ATOM 590 C CA . VAL A 1 80 ? -10.440 -0.255 7.858 1.00 92.56 80 VAL A CA 1
ATOM 591 C C . VAL A 1 80 ? -10.671 1.076 7.142 1.00 92.56 80 VAL A C 1
ATOM 593 O O . VAL A 1 80 ? -11.707 1.716 7.311 1.00 92.56 80 VAL A O 1
ATOM 596 N N . LEU A 1 81 ? -9.722 1.498 6.301 1.00 93.00 81 LEU A N 1
ATOM 597 C CA . LEU A 1 81 ? -9.849 2.728 5.518 1.00 93.00 81 LEU A CA 1
ATOM 598 C C . LEU A 1 81 ? -10.990 2.649 4.499 1.00 93.00 81 LEU A C 1
ATOM 600 O O . LEU A 1 81 ? -11.669 3.652 4.284 1.00 93.00 81 LEU A O 1
ATOM 604 N N . PHE A 1 82 ? -11.218 1.489 3.883 1.00 91.94 82 PHE A N 1
ATOM 605 C CA . PHE A 1 82 ? -12.369 1.287 3.005 1.00 91.94 82 PHE A CA 1
ATOM 606 C C . PHE A 1 82 ? -13.681 1.243 3.792 1.00 91.94 82 PHE A C 1
ATOM 608 O O . PHE A 1 82 ? -14.626 1.914 3.385 1.00 91.94 82 PHE A O 1
ATOM 615 N N . ALA A 1 83 ? -13.713 0.577 4.949 1.00 92.56 83 ALA A N 1
ATOM 616 C CA . ALA A 1 83 ? -14.894 0.523 5.812 1.00 92.56 83 ALA A CA 1
ATOM 617 C C . ALA A 1 83 ? -15.381 1.917 6.250 1.00 92.56 83 ALA A C 1
ATOM 619 O O . ALA A 1 83 ? -16.580 2.129 6.383 1.00 92.56 83 ALA A O 1
ATOM 620 N N . THR A 1 84 ? -14.490 2.910 6.386 1.00 93.38 84 THR A N 1
ATOM 621 C CA . THR A 1 84 ? -14.895 4.294 6.724 1.00 93.38 84 THR A CA 1
ATOM 622 C C . THR A 1 84 ? -15.848 4.956 5.726 1.00 93.38 84 THR A C 1
ATOM 624 O O . THR A 1 84 ? -16.450 5.979 6.056 1.00 93.38 84 THR A O 1
ATOM 627 N N . GLN A 1 85 ? -15.968 4.412 4.510 1.00 92.19 85 GLN A N 1
ATOM 628 C CA . GLN A 1 85 ? -16.898 4.910 3.495 1.00 92.19 85 GLN A CA 1
ATOM 629 C C . GLN A 1 85 ? -18.350 4.588 3.859 1.00 92.19 85 GLN A C 1
ATOM 631 O O . GLN A 1 85 ? -19.224 5.420 3.627 1.00 92.19 85 GLN A O 1
ATOM 636 N N . ASP A 1 86 ? -18.574 3.429 4.480 1.00 95.19 86 ASP A N 1
ATOM 637 C CA . ASP A 1 86 ? -19.889 2.965 4.926 1.00 95.19 86 ASP A CA 1
ATOM 638 C C . ASP A 1 86 ? -20.122 3.242 6.424 1.00 95.19 86 ASP A C 1
ATOM 640 O O . ASP A 1 86 ? -21.258 3.474 6.837 1.00 95.19 86 ASP A O 1
ATOM 644 N N . TYR A 1 87 ? -19.043 3.305 7.217 1.00 94.81 87 TYR A N 1
ATOM 645 C CA . TYR A 1 87 ? -19.046 3.510 8.674 1.00 94.81 87 TYR A CA 1
ATOM 646 C C . TYR A 1 87 ? -18.186 4.725 9.083 1.00 94.81 87 TYR A C 1
ATOM 648 O O . TYR A 1 87 ? -17.046 4.577 9.548 1.00 94.81 87 TYR A O 1
ATOM 656 N N . PRO A 1 88 ? -18.678 5.967 8.905 1.00 93.94 88 PRO A N 1
ATOM 657 C CA . PRO A 1 88 ? -17.911 7.181 9.185 1.00 93.94 88 PRO A CA 1
ATOM 658 C C . PRO A 1 88 ? -17.443 7.329 10.639 1.00 93.94 88 PRO A C 1
ATOM 660 O O . PRO A 1 88 ? -16.462 8.034 10.887 1.00 93.94 88 PRO A O 1
ATOM 663 N N . GLU A 1 89 ? -18.099 6.676 11.599 1.00 91.88 89 GLU A N 1
ATOM 664 C CA . GLU A 1 89 ? -17.715 6.639 13.014 1.00 91.88 89 GLU A CA 1
ATOM 665 C C . GLU A 1 89 ? -16.300 6.090 13.241 1.00 91.88 89 GLU A C 1
ATOM 667 O O . GLU A 1 89 ? -15.625 6.506 14.187 1.00 91.88 89 GLU A O 1
ATOM 672 N N . LEU A 1 90 ? -15.804 5.241 12.333 1.00 94.06 90 LEU A N 1
ATOM 673 C CA . LEU A 1 90 ? -14.440 4.716 12.365 1.00 94.06 90 LEU A CA 1
ATOM 674 C C . LEU A 1 90 ? -13.393 5.832 12.260 1.00 94.06 90 LEU A C 1
ATOM 676 O O . LEU A 1 90 ? -12.298 5.699 12.803 1.00 94.06 90 LEU A O 1
ATOM 680 N N . ASN A 1 91 ? -13.713 6.972 11.634 1.00 93.69 91 ASN A N 1
ATOM 681 C CA . ASN A 1 91 ? -12.778 8.096 11.531 1.00 93.69 91 ASN A CA 1
ATOM 682 C C . ASN A 1 91 ? -12.344 8.616 12.908 1.00 93.69 91 ASN A C 1
ATOM 684 O O . ASN A 1 91 ? -11.172 8.949 13.093 1.00 93.69 91 ASN A O 1
ATOM 688 N N . ALA A 1 92 ? -13.256 8.656 13.885 1.00 94.38 92 ALA A N 1
ATOM 689 C CA . ALA A 1 92 ? -12.921 9.083 15.241 1.00 94.38 92 ALA A CA 1
ATOM 690 C C . ALA A 1 92 ? -11.921 8.116 15.898 1.00 94.38 92 ALA A C 1
ATOM 692 O O . ALA A 1 92 ? -10.947 8.562 16.507 1.00 94.38 92 ALA A O 1
ATOM 693 N N . MET A 1 93 ? -12.115 6.808 15.696 1.00 94.94 93 MET A N 1
ATOM 694 C CA . MET A 1 93 ? -11.227 5.754 16.200 1.00 94.94 93 MET A CA 1
ATOM 695 C C . MET A 1 93 ? -9.840 5.819 15.545 1.00 94.94 93 MET A C 1
ATOM 697 O O . MET A 1 93 ? -8.822 5.736 16.233 1.00 94.94 93 MET A O 1
ATOM 701 N N . ILE A 1 94 ? -9.780 6.067 14.231 1.00 93.81 94 ILE A N 1
ATOM 702 C CA . ILE A 1 94 ? -8.523 6.228 13.483 1.00 93.81 94 ILE A CA 1
ATOM 703 C C . ILE A 1 94 ? -7.723 7.428 14.001 1.00 93.81 94 ILE A C 1
ATOM 705 O O . ILE A 1 94 ? -6.514 7.320 14.214 1.00 93.81 94 ILE A O 1
ATOM 709 N N . VAL A 1 95 ? -8.378 8.573 14.229 1.00 93.81 95 VAL A N 1
ATOM 710 C CA . VAL A 1 95 ? -7.714 9.799 14.710 1.00 93.81 95 VAL A CA 1
ATOM 711 C C . VAL A 1 95 ? -7.060 9.578 16.074 1.00 93.81 95 VAL A C 1
ATOM 713 O O . VAL A 1 95 ? -5.925 10.011 16.284 1.00 93.81 95 VAL A O 1
ATOM 716 N N . ARG A 1 96 ? -7.731 8.855 16.976 1.00 94.69 96 ARG A N 1
ATOM 717 C CA . ARG A 1 96 ? -7.182 8.478 18.288 1.00 94.69 96 ARG A CA 1
ATOM 718 C C . ARG A 1 96 ? -6.367 7.186 18.276 1.00 94.69 96 ARG A C 1
ATOM 720 O O . ARG A 1 96 ? -6.015 6.689 19.339 1.00 94.69 96 ARG A O 1
ATOM 727 N N . ARG A 1 97 ? -6.042 6.653 17.093 1.00 94.12 97 ARG A N 1
ATOM 728 C CA . ARG A 1 97 ? -5.226 5.443 16.904 1.00 94.12 97 ARG A CA 1
ATOM 729 C C . ARG A 1 97 ? -5.721 4.237 17.708 1.00 94.12 97 ARG A C 1
ATOM 731 O O . ARG A 1 97 ? -4.905 3.504 18.258 1.00 94.12 97 ARG A O 1
ATOM 738 N N . PHE A 1 98 ? -7.036 4.058 17.787 1.00 93.75 98 PHE A N 1
ATOM 739 C CA . PHE A 1 98 ? -7.674 2.943 18.492 1.00 93.75 98 PHE A CA 1
ATOM 740 C C . PHE A 1 98 ? -7.256 2.810 19.973 1.00 93.75 98 PHE A C 1
ATOM 742 O O . PHE A 1 98 ? -7.122 1.705 20.492 1.00 93.75 98 PHE A O 1
ATOM 749 N N . GLN A 1 99 ? -6.979 3.933 20.649 1.00 92.50 99 GLN A N 1
ATOM 750 C CA . GLN A 1 99 ? -6.485 3.941 22.032 1.00 92.50 99 GLN A CA 1
ATOM 751 C C . GLN A 1 99 ? -7.585 3.884 23.100 1.00 92.50 99 GLN A C 1
ATOM 753 O O . GLN A 1 99 ? -7.265 3.665 24.270 1.00 92.50 99 GLN A O 1
ATOM 758 N N . GLU A 1 100 ? -8.855 4.106 22.751 1.00 93.31 100 GLU A N 1
ATOM 759 C CA . GLU A 1 100 ? -9.947 3.991 23.721 1.00 93.31 100 GLU A CA 1
ATOM 760 C C . GLU A 1 100 ? -10.375 2.533 23.922 1.00 93.31 100 GLU A C 1
ATOM 762 O O . GLU A 1 100 ? -10.230 1.675 23.051 1.00 93.31 100 GLU A O 1
ATOM 767 N N . GLN A 1 101 ? -10.909 2.244 25.110 1.00 90.75 101 GLN A N 1
ATOM 768 C CA . GLN A 1 101 ? -11.371 0.906 25.458 1.00 90.75 101 GLN A CA 1
ATOM 769 C C . GLN A 1 101 ? -12.506 0.472 24.516 1.00 90.75 101 GLN A C 1
ATOM 771 O O . GLN A 1 101 ? -13.533 1.144 24.438 1.00 90.75 101 GLN A O 1
ATOM 776 N N . GLY A 1 102 ? -12.332 -0.665 23.838 1.00 88.75 102 GLY A N 1
ATOM 777 C CA . GLY A 1 102 ? -13.307 -1.198 22.884 1.00 88.75 102 GLY A CA 1
ATOM 778 C C . GLY A 1 102 ? -13.108 -0.741 21.435 1.00 88.75 102 GLY A C 1
ATOM 779 O O . GLY A 1 102 ? -13.850 -1.192 20.568 1.00 88.75 102 GLY A O 1
ATOM 780 N N . ASP A 1 103 ? -12.148 0.149 21.147 1.00 92.38 103 ASP A N 1
ATOM 781 C CA . ASP A 1 103 ? -11.923 0.655 19.785 1.00 92.38 103 ASP A CA 1
ATOM 782 C C . ASP A 1 103 ? -11.520 -0.444 18.808 1.00 92.38 103 ASP A C 1
ATOM 784 O O . ASP A 1 103 ? -12.001 -0.477 17.680 1.00 92.38 103 ASP A O 1
ATOM 788 N N . VAL A 1 104 ? -10.613 -1.325 19.230 1.00 89.00 104 VAL A N 1
ATOM 789 C CA . VAL A 1 104 ? -10.093 -2.396 18.376 1.00 89.00 104 VAL A CA 1
ATOM 790 C C . VAL A 1 104 ? -11.192 -3.407 18.077 1.00 89.00 104 VAL A C 1
ATOM 792 O O . VAL A 1 104 ? -11.341 -3.812 16.931 1.00 89.00 104 VAL A O 1
ATOM 795 N N . GLU A 1 105 ? -11.972 -3.789 19.087 1.00 88.44 105 GLU A N 1
ATOM 796 C CA . GLU A 1 105 ? -13.090 -4.719 18.945 1.00 88.44 105 GLU A CA 1
ATOM 797 C C . GLU A 1 105 ? -14.165 -4.137 18.023 1.00 88.44 105 GLU A C 1
ATOM 799 O O . GLU A 1 105 ? -14.577 -4.783 17.067 1.00 88.44 105 GLU A O 1
ATOM 804 N N . ARG A 1 106 ? -14.552 -2.879 18.248 1.00 87.94 106 ARG A N 1
ATOM 805 C CA . ARG A 1 106 ? -15.614 -2.218 17.485 1.00 87.94 106 ARG A CA 1
ATOM 806 C C . ARG A 1 106 ? -15.208 -1.838 16.060 1.00 87.94 106 ARG A C 1
ATOM 808 O O . ARG A 1 106 ? -16.076 -1.672 15.218 1.00 87.94 106 ARG A O 1
ATOM 815 N N . ALA A 1 107 ? -13.916 -1.649 15.798 1.00 88.50 107 ALA A N 1
ATOM 816 C CA . ALA A 1 107 ? -13.399 -1.463 14.443 1.00 88.50 107 ALA A CA 1
ATOM 817 C C . ALA A 1 107 ? -13.215 -2.788 13.685 1.00 88.50 107 ALA A C 1
ATOM 819 O O . ALA A 1 107 ? -13.012 -2.767 12.471 1.00 88.50 107 ALA A O 1
ATOM 820 N N . PHE A 1 108 ? -13.206 -3.914 14.403 1.00 85.81 108 PHE A N 1
ATOM 821 C CA . PHE A 1 108 ? -13.091 -5.252 13.834 1.00 85.81 108 PHE A CA 1
ATOM 822 C C . PHE A 1 108 ? -14.456 -5.871 13.499 1.00 85.81 108 PHE A C 1
ATOM 824 O O . PHE A 1 108 ? -14.553 -6.585 12.503 1.00 85.81 108 PHE A O 1
ATOM 831 N N . GLU A 1 109 ? -15.468 -5.620 14.335 1.00 80.50 109 GLU A N 1
ATOM 832 C CA . GLU A 1 109 ? -16.880 -5.976 14.097 1.00 80.50 109 GLU A CA 1
ATOM 833 C C . GLU A 1 109 ? -17.491 -5.231 12.900 1.00 80.50 109 GLU A C 1
ATOM 835 O O . GLU A 1 109 ? -18.250 -5.891 12.150 1.00 80.50 109 GLU A O 1
#